Protein AF-D9N549-F1 (afdb_monomer_lite)

pLDDT: mean 92.92, std 6.32, range [63.66, 98.31]

Secondary structure (DSSP, 8-state):
-B-TTS-B----EEEE--TT-EEEEEEE---------GGGSHHHHTSTT-TTTT-HHHHHHHHHHHHHHHTTEEEEEE-TTGGGT--S-HHHHHHHHHHHHHHHHT-GGG---TTPEEEE-

Structure (mmCIF, N/CA/C/O backbone):
data_AF-D9N549-F1
#
_entry.id   AF-D9N549-F1
#
loop_
_atom_site.group_PDB
_atom_site.id
_atom_site.type_symbol
_atom_site.label_atom_id
_atom_site.label_alt_id
_atom_site.label_comp_id
_atom_site.label_asym_id
_atom_site.label_entity_id
_atom_site.label_seq_id
_atom_site.pdbx_PDB_ins_code
_atom_site.Cartn_x
_atom_site.Cartn_y
_atom_site.Cartn_z
_atom_site.occupancy
_atom_site.B_iso_or_equiv
_atom_site.auth_seq_id
_atom_site.auth_comp_id
_atom_site.auth_asym_id
_atom_site.auth_atom_id
_atom_site.pdbx_PDB_model_num
ATOM 1 N N . SER A 1 1 ? 5.317 -10.844 -4.235 1.00 92.31 1 SER A N 1
ATOM 2 C CA . SER A 1 1 ? 4.913 -10.429 -5.585 1.00 92.31 1 SER A CA 1
ATOM 3 C C . SER A 1 1 ? 5.766 -11.121 -6.617 1.00 92.31 1 SER A C 1
ATOM 5 O O . SER A 1 1 ? 6.677 -11.866 -6.255 1.00 92.31 1 SER A O 1
ATOM 7 N N . GLN A 1 2 ? 5.423 -10.953 -7.888 1.00 94.31 2 GLN A N 1
ATOM 8 C CA . GLN A 1 2 ? 6.105 -11.594 -9.004 1.00 94.31 2 GLN A CA 1
ATOM 9 C C . GLN A 1 2 ? 6.092 -10.689 -10.233 1.00 94.31 2 GLN A C 1
ATOM 11 O O . GLN A 1 2 ? 5.174 -9.886 -10.420 1.00 94.31 2 GLN A O 1
ATOM 16 N N . ASN A 1 3 ? 7.126 -10.820 -11.058 1.00 93.19 3 ASN A N 1
ATOM 17 C CA . ASN A 1 3 ? 7.240 -10.090 -12.315 1.00 93.19 3 ASN A CA 1
ATOM 18 C C . ASN A 1 3 ? 6.450 -10.784 -13.445 1.00 93.19 3 ASN A C 1
ATOM 20 O O . ASN A 1 3 ? 5.822 -11.826 -13.253 1.00 93.19 3 ASN A O 1
ATOM 24 N N . THR A 1 4 ? 6.485 -10.224 -14.659 1.00 93.06 4 THR A N 1
ATOM 25 C CA . THR A 1 4 ? 5.766 -10.787 -15.818 1.00 93.06 4 THR A CA 1
ATOM 26 C C . THR A 1 4 ? 6.215 -12.210 -16.181 1.00 93.06 4 THR A C 1
ATOM 28 O O . THR A 1 4 ? 5.409 -12.963 -16.726 1.00 93.06 4 THR A O 1
ATOM 31 N N . ALA A 1 5 ? 7.461 -12.578 -15.871 1.00 95.00 5 ALA A N 1
ATOM 32 C CA . ALA A 1 5 ? 8.051 -13.894 -16.120 1.00 95.00 5 ALA A CA 1
ATOM 33 C C . ALA A 1 5 ? 7.851 -14.889 -14.956 1.00 95.00 5 ALA A C 1
ATOM 35 O O . ALA A 1 5 ? 8.452 -15.958 -14.969 1.00 95.00 5 ALA A O 1
ATOM 36 N N . ASP A 1 6 ? 7.002 -14.559 -13.974 1.00 94.25 6 ASP A N 1
ATOM 37 C CA . ASP A 1 6 ? 6.714 -15.373 -12.782 1.00 94.25 6 ASP A CA 1
ATOM 38 C C . ASP A 1 6 ? 7.885 -15.546 -11.807 1.00 94.25 6 ASP A C 1
ATOM 40 O O . ASP A 1 6 ? 7.870 -16.426 -10.945 1.00 94.25 6 ASP A O 1
ATOM 44 N N . GLU A 1 7 ? 8.882 -14.670 -11.883 1.00 96.69 7 GLU A N 1
ATOM 45 C CA . GLU A 1 7 ? 9.989 -14.670 -10.934 1.00 96.69 7 GLU A CA 1
ATOM 46 C C . GLU A 1 7 ? 9.609 -13.866 -9.681 1.00 96.69 7 GLU A C 1
ATOM 48 O O . GLU A 1 7 ? 8.963 -12.814 -9.799 1.00 96.69 7 GLU A O 1
ATOM 53 N N . PRO A 1 8 ? 10.021 -14.308 -8.476 1.00 97.19 8 PRO A N 1
ATOM 54 C CA . PRO A 1 8 ? 9.776 -13.569 -7.244 1.00 97.19 8 PRO A CA 1
ATOM 55 C C . PRO A 1 8 ? 10.277 -12.122 -7.318 1.00 97.19 8 PRO A C 1
ATOM 57 O O . PRO A 1 8 ? 11.428 -11.858 -7.663 1.00 97.19 8 PRO A O 1
ATOM 60 N N . GLN A 1 9 ? 9.415 -11.180 -6.940 1.00 96.81 9 GLN A N 1
ATOM 61 C CA . GLN A 1 9 ? 9.731 -9.755 -6.872 1.00 96.81 9 GLN A CA 1
ATOM 62 C C . GLN A 1 9 ? 9.011 -9.092 -5.688 1.00 96.81 9 GLN A C 1
ATOM 64 O O . GLN A 1 9 ? 8.019 -9.602 -5.152 1.00 96.81 9 GLN A O 1
ATOM 69 N N . TYR A 1 10 ? 9.515 -7.940 -5.257 1.00 96.12 10 TYR A N 1
ATOM 70 C CA . TYR A 1 10 ? 8.897 -7.133 -4.210 1.00 96.12 10 TYR A CA 1
ATOM 71 C C . TYR A 1 10 ? 8.154 -5.932 -4.800 1.00 96.12 10 TYR A C 1
ATOM 73 O O . TYR A 1 10 ? 8.293 -5.620 -5.976 1.00 96.12 10 TYR A O 1
ATOM 81 N N . THR A 1 11 ? 7.348 -5.280 -3.975 1.00 96.31 11 THR A N 1
ATOM 82 C CA . THR A 1 11 ? 6.765 -3.960 -4.228 1.00 96.31 11 THR A CA 1
ATOM 83 C C . THR A 1 11 ? 6.589 -3.257 -2.877 1.00 96.31 11 THR A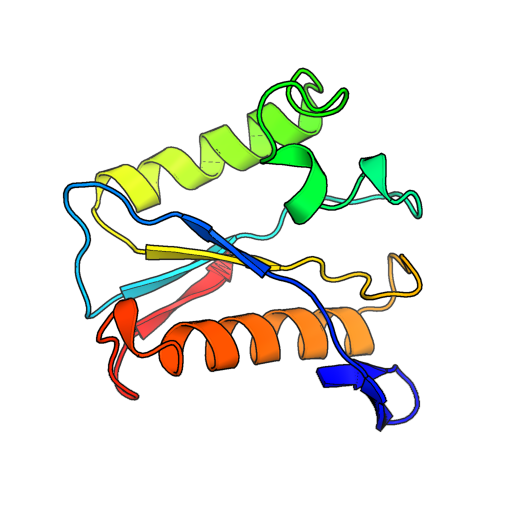 C 1
ATOM 85 O O . THR A 1 11 ? 6.819 -3.872 -1.830 1.00 96.31 11 THR A O 1
ATOM 88 N N . VAL A 1 12 ? 6.220 -1.982 -2.898 1.00 97.06 12 VAL A N 1
ATOM 89 C CA . VAL A 1 12 ? 5.892 -1.169 -1.725 1.00 97.06 12 VAL A CA 1
ATOM 90 C C . VAL A 1 12 ? 4.410 -0.801 -1.797 1.00 97.06 12 VAL A C 1
ATOM 92 O O . VAL A 1 12 ? 3.838 -0.682 -2.879 1.00 97.06 12 VAL A O 1
ATOM 95 N N . THR A 1 13 ? 3.766 -0.657 -0.643 1.00 97.94 13 THR A N 1
ATOM 96 C CA . THR A 1 13 ? 2.405 -0.123 -0.562 1.00 97.94 13 THR A CA 1
ATOM 97 C C . THR A 1 13 ? 2.303 0.868 0.582 1.00 97.94 13 THR A C 1
ATOM 99 O O . THR A 1 13 ? 2.860 0.632 1.658 1.00 97.94 13 THR A O 1
ATOM 102 N N . THR A 1 14 ? 1.583 1.960 0.354 1.00 97.06 14 THR A N 1
ATOM 103 C CA . THR A 1 14 ? 1.241 2.941 1.385 1.00 97.06 14 THR A CA 1
ATOM 104 C C . THR A 1 14 ? -0.128 2.604 1.950 1.00 97.06 14 THR A C 1
ATOM 106 O O . THR A 1 14 ? -1.076 2.377 1.203 1.00 97.06 14 THR A O 1
ATOM 109 N N . ILE A 1 15 ? -0.253 2.555 3.275 1.00 97.88 15 ILE A N 1
ATOM 110 C CA . ILE A 1 15 ? -1.520 2.235 3.939 1.00 97.88 15 ILE A CA 1
ATOM 111 C C . ILE A 1 15 ? -2.083 3.507 4.568 1.00 97.88 15 ILE A C 1
ATOM 113 O O . ILE A 1 15 ? -1.485 4.069 5.486 1.00 97.88 15 ILE A O 1
ATOM 117 N N . LEU A 1 16 ? -3.258 3.929 4.107 1.00 96.75 16 LEU A N 1
ATOM 118 C CA . LEU A 1 16 ? -4.000 5.055 4.663 1.00 96.75 16 LEU A CA 1
ATOM 119 C C . LEU A 1 16 ? -5.014 4.530 5.685 1.00 96.75 16 LEU A C 1
ATOM 121 O O . LEU A 1 16 ? -5.950 3.795 5.350 1.00 96.75 16 LEU A O 1
ATOM 125 N N . VAL A 1 17 ? -4.822 4.906 6.950 1.00 97.69 17 VAL A N 1
ATOM 126 C CA . VAL A 1 17 ? -5.682 4.496 8.069 1.00 97.69 17 VAL A CA 1
ATOM 127 C C . VAL A 1 17 ? -6.459 5.714 8.571 1.00 97.69 17 VAL A C 1
ATOM 129 O O . VAL A 1 17 ? -5.872 6.581 9.220 1.00 97.69 17 VAL A O 1
ATOM 132 N N . PRO A 1 18 ? -7.771 5.822 8.294 1.00 96.94 18 PRO A N 1
ATOM 133 C CA . PRO A 1 18 ? -8.556 6.947 8.785 1.00 96.94 18 PRO A CA 1
ATOM 134 C C . PRO A 1 18 ? -8.812 6.828 10.296 1.00 96.94 18 PRO A C 1
ATOM 136 O O . PRO A 1 18 ? -8.890 5.730 10.845 1.00 96.94 18 PRO A O 1
ATOM 139 N N . PHE A 1 19 ? -9.024 7.954 10.984 1.00 96.69 19 PHE A N 1
ATOM 140 C CA . PHE A 1 19 ? -9.274 7.962 12.437 1.00 96.69 19 PHE A CA 1
ATOM 141 C C . PHE A 1 19 ? -10.515 7.157 12.864 1.00 96.69 19 PHE A C 1
ATOM 143 O O . PHE A 1 19 ? -10.582 6.672 13.990 1.00 96.69 19 PHE A O 1
ATOM 150 N N . ASN A 1 20 ? -11.494 6.992 11.971 1.00 97.06 20 ASN A N 1
ATOM 151 C CA . ASN A 1 20 ? -12.702 6.188 12.170 1.00 97.06 20 ASN A CA 1
ATOM 152 C C . ASN A 1 20 ? -12.611 4.795 11.508 1.00 97.06 20 ASN A C 1
ATOM 154 O O . ASN A 1 20 ? -13.636 4.256 11.077 1.00 97.06 20 ASN A O 1
ATOM 158 N N . ALA A 1 21 ? -11.401 4.236 11.384 1.00 97.25 21 ALA A N 1
ATOM 159 C CA . ALA A 1 21 ? -11.143 2.979 10.688 1.00 97.25 21 ALA A CA 1
ATOM 160 C C . ALA A 1 21 ? -12.010 1.811 11.187 1.00 97.25 21 ALA A C 1
ATOM 162 O O . ALA A 1 21 ? -12.094 1.513 12.380 1.00 97.25 21 ALA A O 1
ATOM 163 N N . LYS A 1 22 ? -12.602 1.101 10.228 1.00 95.38 22 LYS A N 1
ATOM 164 C CA . LYS A 1 22 ? -13.326 -0.156 10.407 1.00 95.38 22 LYS A CA 1
ATOM 165 C C . LYS A 1 22 ? -12.454 -1.303 9.913 1.00 95.38 22 LYS A C 1
ATOM 167 O O . LYS A 1 22 ? -11.841 -1.212 8.854 1.00 95.38 22 LYS A O 1
ATOM 172 N N . LYS A 1 23 ? -12.414 -2.396 10.675 1.00 94.31 23 LYS A N 1
ATOM 173 C CA . LYS A 1 23 ? -11.506 -3.534 10.434 1.00 94.31 23 LYS A CA 1
ATOM 174 C C . LYS A 1 23 ? -12.111 -4.658 9.583 1.00 94.31 23 LYS A C 1
ATOM 176 O O . LYS A 1 23 ? -11.581 -5.762 9.547 1.00 94.31 23 LYS A O 1
ATOM 181 N N . ASP A 1 24 ? -13.237 -4.397 8.924 1.00 94.94 24 ASP A N 1
ATOM 182 C CA . ASP A 1 24 ? -13.968 -5.357 8.090 1.00 94.94 24 ASP A CA 1
ATOM 183 C C . ASP A 1 24 ? -13.930 -5.011 6.591 1.00 94.94 24 ASP A C 1
ATOM 185 O O . ASP A 1 24 ? -14.412 -5.799 5.767 1.00 94.94 24 ASP A O 1
ATOM 189 N N . LYS A 1 25 ? -13.356 -3.853 6.227 1.00 95.75 25 LYS A N 1
ATOM 190 C CA . LYS A 1 25 ? -13.246 -3.346 4.853 1.00 95.75 25 LYS A CA 1
ATOM 191 C C . LYS A 1 25 ? -11.823 -2.888 4.541 1.00 95.75 25 LYS A C 1
ATOM 193 O O . LYS A 1 25 ? -11.238 -2.126 5.307 1.00 95.75 25 LYS A O 1
ATOM 198 N N . LEU A 1 26 ? -11.325 -3.296 3.380 1.00 98.06 26 LEU A N 1
ATOM 199 C CA . LEU A 1 26 ? -10.091 -2.801 2.778 1.00 98.06 26 LEU A CA 1
ATOM 200 C C . LEU A 1 26 ? -10.401 -2.288 1.369 1.00 98.06 26 LEU A C 1
ATOM 202 O O . LEU A 1 26 ? -11.045 -2.985 0.587 1.00 98.06 26 LEU A O 1
ATOM 206 N N . MET A 1 27 ? -9.936 -1.090 1.042 1.00 97.94 27 MET A N 1
ATOM 207 C CA . MET A 1 27 ? -9.916 -0.574 -0.323 1.00 97.94 27 MET A CA 1
ATOM 208 C C . MET A 1 27 ? -8.506 -0.670 -0.888 1.00 97.94 27 MET A C 1
ATOM 210 O O . MET A 1 27 ? -7.540 -0.348 -0.203 1.00 97.94 27 MET A O 1
ATOM 214 N N . VAL A 1 28 ? -8.387 -1.088 -2.139 1.00 97.88 28 VAL A N 1
ATOM 215 C CA . VAL A 1 28 ? -7.157 -0.933 -2.912 1.00 97.88 28 VAL A CA 1
ATOM 216 C C . VAL A 1 28 ? -7.338 0.296 -3.787 1.00 97.88 28 VAL A C 1
ATOM 218 O O . VAL A 1 28 ? -8.221 0.279 -4.639 1.00 97.88 28 VAL A O 1
ATOM 221 N N . GLY A 1 29 ? -6.573 1.353 -3.528 1.00 95.38 29 GLY A N 1
ATOM 222 C CA . GLY A 1 29 ? -6.573 2.556 -4.359 1.00 95.38 29 GLY A CA 1
ATOM 223 C C . GLY A 1 29 ? -5.567 2.407 -5.492 1.00 95.38 29 GLY A C 1
ATOM 224 O O . GLY A 1 29 ? -4.429 2.003 -5.247 1.00 95.38 29 GLY A O 1
ATOM 225 N N . SER A 1 30 ? -5.974 2.687 -6.725 1.00 90.19 30 SER A N 1
ATOM 226 C CA . SER A 1 30 ? -5.101 2.687 -7.893 1.00 90.19 30 SER A CA 1
ATOM 227 C C . SER A 1 30 ? -4.908 4.106 -8.398 1.00 90.19 30 SER A C 1
ATOM 229 O O . SER A 1 30 ? -5.777 4.661 -9.056 1.00 90.19 30 SER A O 1
ATOM 231 N N . GLU A 1 31 ? -3.737 4.672 -8.133 1.00 88.81 31 GLU A N 1
ATOM 232 C CA . GLU A 1 31 ? -3.357 5.932 -8.767 1.00 88.81 31 GLU A CA 1
ATOM 233 C C . GLU A 1 31 ? -2.999 5.714 -10.242 1.00 88.81 31 GLU A C 1
ATOM 235 O O . GLU A 1 31 ? -2.430 4.676 -10.634 1.00 88.81 31 GLU A O 1
ATOM 240 N N . ALA A 1 32 ? -3.334 6.696 -11.071 1.00 87.19 32 ALA A N 1
ATOM 241 C CA . ALA A 1 32 ? -3.045 6.731 -12.494 1.00 87.19 32 ALA A CA 1
ATOM 242 C C . ALA A 1 32 ? -1.575 7.120 -12.731 1.00 87.19 32 ALA A C 1
ATOM 244 O O . ALA A 1 32 ? -1.226 8.270 -12.998 1.00 87.19 32 ALA A O 1
ATOM 245 N N . VAL A 1 33 ? -0.687 6.129 -12.620 1.00 85.38 33 VAL A N 1
ATOM 246 C CA . VAL A 1 33 ? 0.758 6.305 -12.817 1.00 85.38 33 VAL A CA 1
ATOM 247 C C . VAL A 1 33 ? 1.172 5.929 -14.2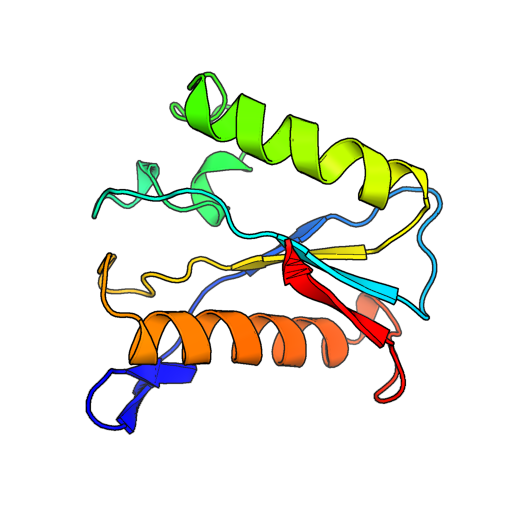44 1.00 85.38 33 VAL A C 1
ATOM 249 O O . VAL A 1 33 ? 1.506 4.778 -14.542 1.00 85.38 33 VAL A O 1
ATOM 252 N N . ASP A 1 34 ? 1.241 6.941 -15.106 1.00 85.69 34 ASP A N 1
ATOM 253 C CA . ASP A 1 34 ? 1.660 6.827 -16.513 1.00 85.69 34 ASP A CA 1
ATOM 254 C C . ASP A 1 34 ? 3.140 7.219 -16.703 1.00 85.69 34 ASP A C 1
ATOM 256 O O . ASP A 1 34 ? 3.527 7.918 -17.642 1.00 85.69 34 ASP A O 1
ATOM 260 N N . ALA A 1 35 ? 3.995 6.806 -15.764 1.00 86.25 35 ALA A N 1
ATOM 261 C CA . ALA A 1 35 ? 5.411 7.163 -15.744 1.00 86.25 35 ALA A CA 1
ATOM 262 C C . ALA A 1 35 ? 6.286 6.064 -15.121 1.00 86.25 35 ALA A C 1
ATOM 264 O O . ALA A 1 35 ? 5.807 5.207 -14.384 1.00 86.25 35 ALA A O 1
ATOM 265 N N . CYS A 1 36 ? 7.595 6.131 -15.393 1.00 88.69 36 CYS A N 1
ATOM 266 C CA . CYS A 1 36 ? 8.597 5.165 -14.915 1.00 88.69 36 CYS A CA 1
ATOM 267 C C . CYS A 1 36 ? 9.646 5.790 -13.970 1.00 88.69 36 CYS A C 1
ATOM 269 O O . CYS A 1 36 ? 10.784 5.325 -13.901 1.00 88.69 36 CYS A O 1
ATOM 271 N N . GLY A 1 37 ? 9.306 6.891 -13.292 1.00 88.44 37 GLY A N 1
ATOM 272 C CA . GLY A 1 37 ? 10.192 7.596 -12.358 1.00 88.44 37 GLY A CA 1
ATOM 273 C C . GLY A 1 37 ? 9.886 7.266 -10.897 1.00 88.44 37 GLY A C 1
ATOM 274 O O . GLY A 1 37 ? 8.728 7.065 -10.545 1.00 88.44 37 GLY A O 1
ATOM 275 N N . VAL A 1 38 ? 10.908 7.257 -10.031 1.00 87.12 38 VAL A N 1
ATOM 276 C CA . VAL A 1 38 ? 10.731 7.026 -8.579 1.00 87.12 38 VAL A CA 1
ATOM 277 C C . VAL A 1 38 ? 9.818 8.088 -7.971 1.00 87.12 38 VAL A C 1
ATOM 279 O O . VAL A 1 38 ? 8.963 7.779 -7.157 1.00 87.12 38 VAL A O 1
ATOM 282 N N . GLN A 1 39 ? 9.952 9.339 -8.410 1.00 87.81 39 GLN A N 1
ATOM 283 C CA . GLN A 1 39 ? 9.120 10.445 -7.945 1.00 87.81 39 GLN A CA 1
ATOM 284 C C . GLN A 1 39 ? 7.633 10.284 -8.299 1.00 87.81 39 GLN A C 1
ATOM 286 O O . GLN A 1 39 ? 6.792 10.979 -7.738 1.00 87.81 39 GLN A O 1
ATOM 291 N N . CYS A 1 40 ? 7.318 9.397 -9.245 1.00 88.00 40 CYS A N 1
ATOM 292 C CA . CYS A 1 40 ? 5.963 9.127 -9.711 1.00 88.00 40 CYS A CA 1
ATOM 293 C C . CYS A 1 40 ? 5.303 7.965 -8.960 1.00 88.00 40 CYS A C 1
ATOM 295 O O . CYS A 1 40 ? 4.154 7.652 -9.257 1.00 88.00 40 CYS A O 1
ATOM 297 N N . THR A 1 41 ? 6.008 7.285 -8.046 1.00 91.56 41 THR A N 1
ATOM 298 C CA . THR A 1 41 ? 5.394 6.199 -7.280 1.00 91.56 41 THR A CA 1
ATOM 299 C C . THR A 1 41 ? 4.468 6.767 -6.205 1.00 91.56 41 THR A C 1
ATOM 301 O O . THR A 1 41 ? 4.828 7.763 -5.564 1.00 91.56 41 THR A O 1
ATOM 304 N N . PRO A 1 42 ? 3.313 6.128 -5.945 1.00 92.44 42 PRO A N 1
ATOM 305 C CA . PRO A 1 42 ? 2.424 6.545 -4.868 1.00 92.44 42 PRO A CA 1
ATOM 306 C C . PRO A 1 42 ? 3.154 6.629 -3.526 1.00 92.44 42 PRO A C 1
ATOM 308 O O . PRO A 1 42 ? 3.032 7.619 -2.807 1.00 92.44 42 PRO A O 1
ATOM 311 N N . SER A 1 43 ? 4.003 5.645 -3.205 1.00 93.75 43 SER A N 1
ATOM 312 C CA . SER A 1 43 ? 4.796 5.653 -1.969 1.00 93.75 43 SER A CA 1
ATOM 313 C C . SER A 1 43 ? 5.645 6.907 -1.772 1.00 93.75 43 SER A C 1
ATOM 315 O O . SER A 1 43 ? 5.785 7.364 -0.637 1.00 93.75 43 SER A O 1
ATOM 317 N N . TYR A 1 44 ? 6.179 7.481 -2.853 1.00 92.62 44 TYR A N 1
ATOM 318 C CA . TYR A 1 44 ? 6.911 8.739 -2.804 1.00 92.62 44 TYR A CA 1
ATOM 319 C C . TYR A 1 44 ? 5.960 9.935 -2.684 1.00 92.62 44 TYR A C 1
ATOM 321 O O . TYR A 1 44 ? 6.228 10.829 -1.886 1.00 92.62 44 TYR A O 1
ATOM 329 N N . GLY A 1 45 ? 4.847 9.936 -3.426 1.00 90.69 45 GLY A N 1
ATOM 330 C CA . GLY A 1 45 ? 3.853 11.017 -3.425 1.00 90.69 45 GLY A CA 1
ATOM 331 C C . GLY A 1 45 ? 3.229 11.296 -2.052 1.00 90.69 45 GLY A C 1
ATOM 332 O O . GLY A 1 45 ? 3.017 12.455 -1.705 1.00 90.69 45 GLY A O 1
ATOM 333 N N . TYR A 1 46 ? 3.030 10.261 -1.228 1.00 91.19 46 TYR A N 1
ATOM 334 C CA . TYR A 1 46 ? 2.505 10.406 0.141 1.00 91.19 46 TYR A CA 1
ATOM 335 C C . TYR A 1 46 ? 3.534 10.896 1.179 1.00 91.19 46 TYR A C 1
ATOM 337 O O . TYR A 1 46 ? 3.181 11.096 2.346 1.00 91.19 46 TYR A O 1
ATOM 345 N N . LEU A 1 47 ? 4.808 11.085 0.814 1.00 91.06 47 LEU A N 1
ATOM 346 C CA . LEU A 1 47 ? 5.787 11.683 1.724 1.00 91.06 47 LEU A CA 1
ATOM 347 C C . LEU A 1 47 ? 5.531 13.189 1.856 1.00 91.06 47 LEU A C 1
ATOM 349 O O . LEU A 1 47 ? 5.342 13.892 0.868 1.00 91.06 47 LEU A O 1
ATOM 353 N N . GLY A 1 48 ? 5.594 13.713 3.083 1.00 85.69 48 GLY A N 1
ATOM 354 C CA . GLY A 1 48 ? 5.443 15.150 3.316 1.00 85.69 48 GLY A CA 1
ATOM 355 C C . GLY A 1 48 ? 6.507 15.962 2.570 1.00 85.69 48 GLY A C 1
ATOM 356 O O . GLY A 1 48 ? 7.701 15.793 2.825 1.00 85.69 48 GLY A O 1
ATOM 357 N N . GLY A 1 49 ? 6.072 16.854 1.674 1.00 81.00 49 GLY A N 1
ATOM 358 C CA . GLY A 1 49 ? 6.961 17.690 0.860 1.00 81.00 49 GLY A CA 1
ATOM 359 C C . GLY A 1 49 ? 7.461 17.021 -0.424 1.00 81.00 49 GLY A C 1
ATOM 360 O O . GLY A 1 49 ? 8.415 17.514 -1.030 1.00 81.00 49 GLY A O 1
ATOM 361 N N . ALA A 1 50 ? 6.856 15.905 -0.842 1.00 84.88 50 ALA A N 1
ATOM 362 C CA . ALA A 1 50 ? 7.136 15.305 -2.139 1.00 84.88 50 ALA A CA 1
ATOM 363 C C . ALA A 1 50 ? 6.772 16.268 -3.279 1.00 84.88 50 ALA A C 1
ATOM 365 O O . ALA A 1 50 ? 5.712 16.887 -3.283 1.00 84.88 50 ALA A O 1
ATOM 366 N N . ILE A 1 51 ? 7.636 16.353 -4.294 1.00 76.31 51 ILE A N 1
ATOM 367 C CA . ILE A 1 51 ? 7.452 17.258 -5.446 1.00 76.31 51 ILE A CA 1
ATOM 368 C C . ILE A 1 51 ? 6.141 16.961 -6.196 1.00 76.31 51 ILE A C 1
ATOM 370 O O . ILE A 1 51 ? 5.540 17.851 -6.790 1.00 76.31 51 ILE A O 1
ATOM 374 N N . THR A 1 52 ? 5.700 15.702 -6.178 1.00 72.94 52 THR A N 1
ATOM 375 C CA . THR A 1 52 ? 4.491 15.231 -6.860 1.00 72.94 52 THR A CA 1
ATOM 376 C C . THR A 1 52 ? 3.215 15.367 -6.035 1.00 72.94 52 THR A C 1
ATOM 378 O O . THR A 1 52 ? 2.137 15.250 -6.617 1.00 72.94 52 THR A O 1
ATOM 381 N N . GLN A 1 53 ? 3.311 15.703 -4.743 1.00 67.50 53 GLN A N 1
ATOM 382 C CA . GLN A 1 53 ? 2.154 15.932 -3.868 1.00 67.50 53 GLN A CA 1
ATOM 383 C C . GLN A 1 53 ? 1.261 17.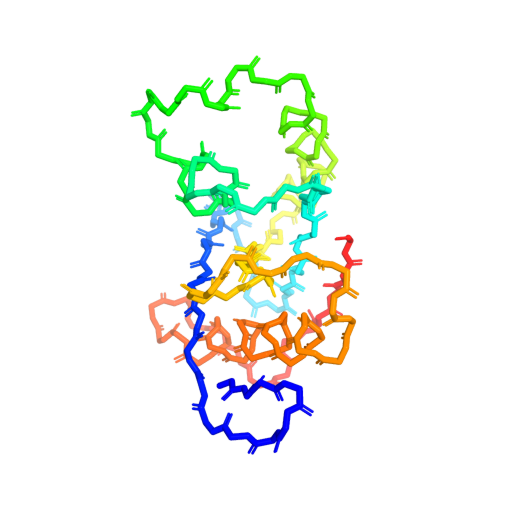074 -4.393 1.00 67.50 53 GLN A C 1
ATOM 385 O O . GLN A 1 53 ? 0.037 17.029 -4.289 1.00 67.50 53 GLN A O 1
ATOM 390 N N . ASP A 1 54 ? 1.873 18.073 -5.036 1.00 63.66 54 ASP A N 1
ATOM 391 C CA . ASP A 1 54 ? 1.168 19.206 -5.642 1.00 63.66 54 ASP A CA 1
ATOM 392 C C . ASP A 1 54 ? 0.781 18.979 -7.115 1.00 63.66 54 ASP A C 1
ATOM 394 O O . ASP A 1 54 ? 0.272 19.882 -7.786 1.00 63.66 54 ASP A O 1
ATOM 398 N N . SER A 1 55 ? 1.027 17.780 -7.656 1.00 77.69 55 SER A N 1
ATOM 399 C CA . SER A 1 55 ? 0.627 17.465 -9.026 1.00 77.69 55 SER A CA 1
ATOM 400 C C . SER A 1 55 ? -0.886 17.253 -9.108 1.00 77.69 55 SER A C 1
ATOM 402 O O . SER A 1 55 ? -1.482 16.556 -8.289 1.00 77.69 55 SER A O 1
ATOM 404 N N . GLY A 1 56 ? -1.518 17.836 -10.131 1.00 77.75 56 GLY A N 1
ATOM 405 C CA . GLY A 1 56 ? -2.972 17.750 -10.291 1.00 77.75 56 GLY A CA 1
ATOM 406 C C . GLY A 1 56 ? -3.492 16.315 -10.427 1.00 77.75 56 GLY A C 1
ATOM 407 O O . GLY A 1 56 ? -4.577 16.031 -9.945 1.00 77.75 56 GLY A O 1
ATOM 408 N N . GLY A 1 57 ? -2.718 15.407 -11.036 1.00 80.50 57 GLY A N 1
ATOM 409 C CA . GLY A 1 57 ? -3.094 13.993 -11.161 1.00 80.50 57 GLY A CA 1
ATOM 410 C C . GLY A 1 57 ? -3.170 13.287 -9.807 1.00 80.50 57 GLY A C 1
ATOM 411 O O . GLY A 1 57 ? -4.206 12.730 -9.470 1.00 80.50 57 GLY A O 1
ATOM 412 N N . PHE A 1 58 ? -2.117 13.410 -8.993 1.00 83.12 58 PHE A N 1
ATOM 413 C CA . PHE A 1 58 ? -2.071 12.814 -7.655 1.00 83.12 58 PHE A CA 1
ATOM 414 C C . PHE A 1 58 ? -3.203 13.338 -6.754 1.00 83.12 58 PHE A C 1
ATOM 416 O O . PHE A 1 58 ? -3.890 12.565 -6.095 1.00 83.12 58 PHE A O 1
ATOM 423 N N . GLN A 1 59 ? -3.471 14.650 -6.789 1.00 84.81 59 GLN A N 1
ATOM 424 C CA . GLN A 1 59 ? -4.560 15.253 -6.009 1.00 84.81 59 GLN A CA 1
ATOM 425 C C . GLN A 1 59 ? -5.955 14.793 -6.445 1.00 84.81 59 GLN A C 1
ATOM 427 O O . GLN A 1 59 ? -6.859 14.708 -5.611 1.00 84.81 59 GLN A O 1
ATOM 432 N N . LEU A 1 60 ? -6.158 14.538 -7.742 1.00 88.19 60 LEU A N 1
ATOM 433 C CA . LEU A 1 60 ? -7.427 14.018 -8.249 1.00 88.19 60 LEU A CA 1
ATOM 434 C C . LEU A 1 60 ? -7.662 12.593 -7.744 1.00 88.19 60 LEU A C 1
ATOM 436 O O . LEU A 1 60 ? -8.727 12.335 -7.186 1.00 88.19 60 LEU A O 1
ATOM 440 N N . ASP A 1 61 ? -6.660 11.721 -7.847 1.00 86.56 61 ASP A N 1
ATOM 441 C CA . ASP A 1 61 ? -6.756 10.346 -7.349 1.00 86.56 61 ASP A CA 1
ATOM 442 C C . ASP A 1 61 ? -6.997 10.325 -5.824 1.00 86.56 61 ASP A C 1
ATOM 444 O O . ASP A 1 61 ? -7.917 9.661 -5.336 1.00 86.56 61 ASP A O 1
ATOM 448 N N . GLU A 1 62 ? -6.266 11.143 -5.053 1.00 87.06 62 GLU A N 1
ATOM 449 C CA . GLU A 1 62 ? -6.501 11.295 -3.610 1.00 87.06 62 GLU A CA 1
ATOM 450 C C . GLU A 1 62 ? -7.928 11.773 -3.295 1.00 87.06 62 GLU A C 1
ATOM 452 O O . GLU A 1 62 ? -8.570 11.277 -2.359 1.00 87.06 62 GLU A O 1
ATOM 457 N N . ALA A 1 63 ? -8.455 12.733 -4.062 1.00 92.06 63 ALA A N 1
ATOM 458 C CA . ALA A 1 63 ? -9.809 13.244 -3.866 1.00 92.06 63 ALA A CA 1
ATOM 459 C C . ALA A 1 63 ? -10.868 12.146 -4.054 1.00 92.06 63 ALA A C 1
ATOM 461 O O . ALA A 1 63 ? -11.880 12.134 -3.340 1.00 92.06 63 ALA A O 1
ATOM 462 N N . GLU A 1 64 ? -10.622 11.199 -4.956 1.00 93.50 64 GLU A N 1
ATOM 463 C CA . GLU A 1 64 ? -11.482 10.043 -5.202 1.00 93.50 64 GLU A CA 1
ATOM 464 C C . GLU A 1 64 ? -11.386 8.984 -4.090 1.00 93.50 64 GLU A C 1
ATOM 466 O O . GLU A 1 64 ? -12.352 8.257 -3.830 1.00 93.50 64 GLU A O 1
ATOM 471 N N . PHE A 1 65 ? -10.285 8.956 -3.335 1.00 95.38 65 PHE A N 1
ATOM 472 C CA . PHE A 1 65 ? -10.133 8.102 -2.153 1.00 95.38 65 PHE A CA 1
ATOM 473 C C . PHE A 1 65 ? -10.901 8.627 -0.927 1.00 95.38 65 PHE A C 1
ATOM 475 O O . PHE A 1 65 ? -11.382 7.842 -0.093 1.00 95.38 65 PHE A O 1
ATOM 482 N N . LEU A 1 66 ? -11.084 9.950 -0.815 1.00 95.06 66 LEU A N 1
ATOM 483 C CA . LEU A 1 66 ? -11.703 10.602 0.349 1.00 95.06 66 LEU A CA 1
ATOM 484 C C . LEU A 1 66 ? -13.084 10.045 0.751 1.00 95.06 66 LEU A C 1
ATOM 486 O O . LEU A 1 66 ? -13.312 9.870 1.954 1.00 95.06 66 LEU A O 1
ATOM 490 N N . PRO A 1 67 ? -14.035 9.749 -0.160 1.00 96.25 67 PRO A N 1
ATOM 491 C CA . PRO A 1 67 ? -15.330 9.183 0.216 1.00 96.25 67 PRO A CA 1
ATOM 492 C C . PRO A 1 67 ? -15.223 7.834 0.940 1.00 96.25 67 PRO A C 1
ATOM 494 O O . PRO A 1 67 ? -16.028 7.559 1.836 1.00 96.25 67 PRO A O 1
ATOM 497 N N . PHE A 1 68 ? -14.241 6.998 0.590 1.00 96.62 68 PHE A N 1
ATOM 498 C CA . PHE A 1 68 ? -14.009 5.705 1.240 1.00 96.62 68 PHE A CA 1
ATOM 499 C C . PHE A 1 68 ? -13.365 5.881 2.615 1.00 96.62 68 PHE A C 1
ATOM 501 O O . PHE A 1 68 ? -13.852 5.320 3.602 1.00 96.62 68 PHE A O 1
ATOM 508 N N . LEU A 1 69 ? -12.343 6.736 2.699 1.00 96.81 69 LEU A N 1
ATOM 509 C CA . LEU A 1 69 ? -11.678 7.075 3.959 1.00 96.81 69 LEU A CA 1
ATOM 510 C C . LEU A 1 69 ? -12.673 7.683 4.961 1.00 96.81 69 LEU A C 1
ATOM 512 O O . LEU A 1 69 ? -12.732 7.256 6.111 1.00 96.81 69 LEU A O 1
ATOM 516 N N . ARG A 1 70 ? -13.558 8.588 4.516 1.00 96.94 70 ARG A N 1
ATOM 517 C CA . ARG A 1 70 ? -14.635 9.165 5.349 1.00 96.94 70 ARG A CA 1
ATOM 518 C C . ARG A 1 70 ? -15.621 8.115 5.868 1.00 96.94 70 ARG A C 1
ATOM 520 O O . ARG A 1 70 ? -16.123 8.252 6.984 1.00 96.94 70 ARG A O 1
ATOM 527 N N . LYS A 1 71 ? -15.887 7.048 5.106 1.00 96.88 71 LYS A N 1
ATOM 528 C CA . LYS A 1 71 ? -16.719 5.906 5.545 1.00 96.88 71 LYS A CA 1
ATOM 529 C C . LYS A 1 71 ? -16.002 4.974 6.534 1.00 96.88 71 LYS A C 1
ATOM 531 O O . LYS A 1 71 ? -16.649 4.054 7.058 1.00 96.88 71 LYS A O 1
ATOM 536 N N . GLY A 1 72 ? -14.722 5.229 6.810 1.00 97.69 72 GLY A N 1
ATOM 537 C CA . GLY A 1 72 ? -13.873 4.468 7.720 1.00 97.69 72 GLY A CA 1
ATOM 538 C C . GLY A 1 72 ? -13.181 3.282 7.056 1.00 97.69 72 GLY A C 1
ATOM 539 O O . GLY A 1 72 ? -12.818 2.342 7.753 1.00 97.69 72 GLY A O 1
ATOM 540 N N . TYR A 1 73 ? -13.055 3.254 5.729 1.00 97.81 73 TYR A N 1
ATOM 541 C CA . TYR A 1 73 ? -12.395 2.135 5.055 1.00 97.81 73 TYR A CA 1
ATOM 542 C C . TYR A 1 73 ? -10.883 2.339 5.121 1.00 97.81 73 TYR A C 1
ATOM 544 O O . TYR A 1 73 ? -10.399 3.416 4.781 1.00 97.81 73 TYR A O 1
ATOM 552 N N . ILE A 1 74 ? -10.149 1.316 5.559 1.00 98.31 74 ILE A N 1
ATOM 553 C CA . ILE A 1 74 ? -8.687 1.304 5.433 1.00 98.31 74 ILE A CA 1
ATOM 554 C C . ILE A 1 74 ? -8.358 1.180 3.948 1.00 98.31 74 ILE A C 1
ATOM 556 O O . ILE A 1 74 ? -9.040 0.445 3.230 1.00 98.31 74 ILE A O 1
ATOM 560 N N . MET A 1 75 ? -7.331 1.888 3.489 1.00 97.94 75 MET A N 1
ATOM 561 C CA . MET A 1 75 ? -6.909 1.858 2.095 1.00 97.94 75 MET A CA 1
ATOM 562 C C . MET A 1 75 ? -5.443 1.455 1.965 1.00 97.94 75 MET A C 1
ATOM 564 O O . MET A 1 75 ? -4.613 1.859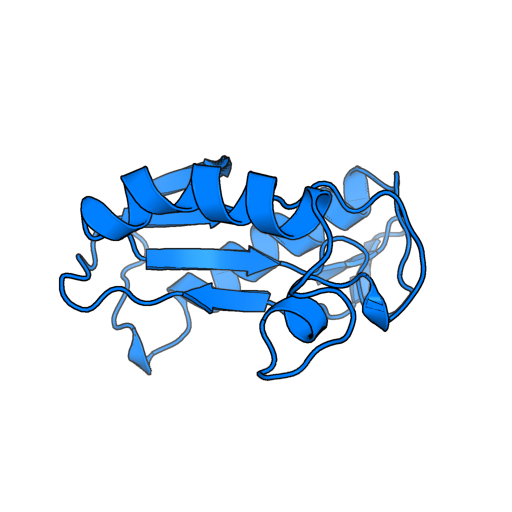 2.770 1.00 97.94 75 MET A O 1
ATOM 568 N N . THR A 1 76 ? -5.136 0.654 0.950 1.00 98.31 76 THR A N 1
ATOM 569 C CA . THR A 1 76 ? -3.774 0.314 0.531 1.00 98.31 76 THR A CA 1
ATOM 570 C C . THR A 1 76 ? -3.552 0.845 -0.879 1.00 98.31 76 THR A C 1
ATOM 572 O O . THR A 1 76 ? -4.390 0.623 -1.753 1.00 98.31 76 THR A O 1
ATOM 575 N N . VAL A 1 77 ? -2.462 1.576 -1.087 1.00 97.38 77 VAL A N 1
ATOM 576 C CA . VAL A 1 77 ? -2.116 2.223 -2.355 1.00 97.38 77 VAL A CA 1
ATOM 577 C C . VAL A 1 77 ? -0.765 1.663 -2.817 1.00 97.38 77 VAL A C 1
ATOM 579 O O . VAL A 1 77 ? 0.273 2.025 -2.256 1.00 97.38 77 VAL A O 1
ATOM 582 N N . PRO A 1 78 ? -0.761 0.715 -3.771 1.00 97.06 78 PRO A N 1
ATOM 583 C CA . PRO A 1 78 ? 0.435 -0.012 -4.165 1.00 97.06 78 PRO A CA 1
ATOM 584 C C . PRO A 1 78 ? 1.263 0.734 -5.211 1.00 97.06 78 PRO A C 1
ATOM 586 O O . PRO A 1 78 ? 0.729 1.270 -6.182 1.00 97.06 78 PRO A O 1
ATOM 589 N N . ASP A 1 79 ? 2.583 0.595 -5.119 1.00 96.12 79 ASP A N 1
ATOM 590 C CA . ASP A 1 79 ? 3.508 0.911 -6.206 1.00 96.12 79 ASP A CA 1
ATOM 591 C C . ASP A 1 79 ? 3.428 -0.188 -7.276 1.00 96.12 79 ASP A C 1
ATOM 593 O O . ASP A 1 79 ? 4.278 -1.081 -7.373 1.00 96.12 79 ASP A O 1
ATOM 597 N N . LYS A 1 80 ? 2.362 -0.164 -8.080 1.00 94.62 80 LYS A N 1
ATOM 598 C CA . LYS A 1 80 ? 2.036 -1.245 -9.027 1.00 94.62 80 LYS A CA 1
ATOM 599 C C . LYS A 1 80 ? 3.108 -1.494 -10.096 1.00 94.62 80 LYS A C 1
ATOM 601 O O . LYS A 1 80 ? 3.170 -2.598 -10.617 1.00 94.62 80 LYS A O 1
ATOM 606 N N . GLY A 1 81 ? 3.988 -0.527 -10.368 1.00 93.69 81 GLY A N 1
ATOM 607 C CA . GLY A 1 81 ? 5.119 -0.707 -11.288 1.00 93.69 81 GLY A CA 1
ATOM 608 C C . GLY A 1 81 ? 6.350 -1.403 -10.690 1.00 93.69 81 GLY A C 1
ATOM 609 O O . GLY A 1 81 ? 7.303 -1.722 -11.414 1.00 93.69 81 GLY A O 1
ATOM 610 N N . GLY A 1 82 ? 6.346 -1.638 -9.375 1.00 93.94 82 GLY A N 1
ATOM 611 C CA . GLY A 1 82 ? 7.386 -2.377 -8.668 1.00 93.94 82 GLY A CA 1
ATOM 612 C C . GLY A 1 82 ? 8.755 -1.703 -8.666 1.00 93.94 82 GLY A C 1
ATOM 613 O O . GLY A 1 82 ? 8.895 -0.537 -9.031 1.00 93.94 82 GLY A O 1
ATOM 614 N N . PRO A 1 83 ? 9.819 -2.441 -8.302 1.00 94.31 83 PRO A N 1
ATOM 615 C CA . PRO A 1 83 ? 11.150 -1.869 -8.112 1.00 94.31 83 PRO A CA 1
ATOM 616 C C . PRO A 1 83 ? 11.827 -1.455 -9.416 1.00 94.31 83 PRO A C 1
ATOM 618 O O . PRO A 1 83 ? 12.841 -0.767 -9.389 1.00 94.31 83 PRO A O 1
ATOM 621 N N . LEU A 1 84 ? 11.287 -1.891 -10.556 1.00 94.19 84 LEU A N 1
ATOM 622 C CA . LEU A 1 84 ? 11.762 -1.500 -11.880 1.00 94.19 84 LEU A CA 1
ATOM 623 C C . LEU A 1 84 ? 10.919 -0.378 -12.498 1.00 94.19 84 LEU A C 1
ATOM 625 O O . LEU A 1 84 ? 11.168 -0.036 -13.652 1.00 94.19 84 LEU A O 1
ATOM 629 N N . LEU A 1 85 ? 9.942 0.164 -11.756 1.00 92.44 85 LEU A N 1
ATOM 630 C CA . LEU A 1 85 ? 9.126 1.319 -12.142 1.00 92.44 85 LEU A CA 1
ATOM 631 C C . LEU A 1 85 ? 8.460 1.136 -13.509 1.00 92.44 85 LEU A C 1
ATOM 633 O O . LEU A 1 85 ? 8.449 2.043 -14.334 1.00 92.44 85 LEU A O 1
ATOM 637 N N . ARG A 1 86 ? 7.974 -0.069 -13.804 1.00 90.94 86 ARG A N 1
ATOM 638 C CA . ARG A 1 86 ? 7.428 -0.373 -15.128 1.00 90.94 86 ARG A CA 1
ATOM 639 C C . ARG A 1 86 ? 5.929 -0.112 -15.139 1.00 90.94 86 ARG A C 1
ATOM 641 O O . ARG A 1 86 ? 5.216 -0.714 -14.350 1.00 90.94 86 ARG A O 1
ATOM 648 N N . SER A 1 87 ? 5.473 0.721 -16.064 1.00 88.06 87 SER A N 1
ATOM 649 C CA . SER A 1 87 ? 4.050 0.959 -16.315 1.00 88.06 87 SER A CA 1
ATOM 650 C C . SER A 1 87 ? 3.561 0.152 -17.526 1.00 88.06 87 SER A C 1
ATOM 652 O O . SER A 1 87 ? 4.362 -0.279 -18.367 1.00 88.06 87 SER A O 1
ATOM 654 N N . LEU A 1 88 ? 2.248 -0.062 -17.607 1.00 89.75 88 LEU A N 1
ATOM 655 C CA . LEU A 1 88 ? 1.530 -0.784 -18.661 1.00 89.75 88 LEU A CA 1
ATOM 656 C C . LEU A 1 88 ? 1.855 -2.285 -18.731 1.00 89.75 88 LEU A C 1
ATOM 658 O O . LEU A 1 88 ? 1.636 -2.938 -19.755 1.00 89.75 88 LEU A O 1
ATOM 662 N N . LEU A 1 89 ? 2.341 -2.868 -17.631 1.00 92.88 89 LEU A N 1
ATOM 663 C CA . LEU A 1 89 ? 2.603 -4.306 -17.519 1.00 92.88 89 LEU A CA 1
ATOM 664 C C . LEU A 1 89 ? 1.532 -4.986 -16.668 1.00 92.88 89 LEU A C 1
ATOM 666 O O . LEU A 1 89 ? 1.807 -5.478 -15.576 1.00 92.88 89 LEU A O 1
ATOM 670 N N . GLY A 1 90 ? 0.315 -5.071 -17.210 1.00 92.69 90 GLY A N 1
ATOM 671 C CA . GLY A 1 90 ? -0.889 -5.455 -16.463 1.00 92.69 90 GLY A CA 1
ATOM 672 C C . GLY A 1 90 ? -0.796 -6.755 -15.652 1.00 92.69 90 GLY A C 1
ATOM 673 O O . GLY A 1 90 ? -1.347 -6.828 -14.558 1.00 92.69 90 GLY A O 1
ATOM 674 N N . ARG A 1 91 ? -0.067 -7.779 -16.127 1.00 95.25 91 ARG A N 1
ATOM 675 C CA . ARG A 1 91 ? 0.137 -9.017 -15.349 1.00 95.25 91 ARG A CA 1
ATOM 676 C C . ARG A 1 91 ? 0.919 -8.747 -14.063 1.00 95.25 91 ARG A C 1
ATOM 678 O O . ARG A 1 91 ? 0.503 -9.172 -12.991 1.00 95.25 91 ARG A O 1
ATOM 685 N N . MET A 1 92 ? 2.046 -8.055 -14.185 1.00 96.12 92 MET A N 1
ATOM 686 C CA . MET A 1 92 ? 2.911 -7.725 -13.058 1.00 96.12 92 MET A CA 1
ATOM 687 C C . MET A 1 92 ? 2.237 -6.704 -12.134 1.00 96.12 92 MET A C 1
ATOM 689 O O . MET A 1 92 ? 2.185 -6.945 -10.931 1.00 96.12 92 MET A O 1
ATOM 693 N N . GLU A 1 93 ? 1.615 -5.660 -12.689 1.00 95.94 93 GLU A N 1
ATOM 694 C CA . GLU A 1 93 ? 0.843 -4.684 -11.912 1.00 95.94 93 GLU A CA 1
ATOM 695 C C . GLU A 1 93 ? -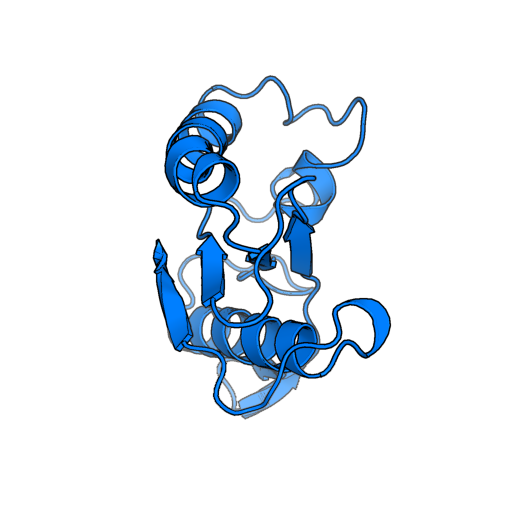0.271 -5.362 -11.112 1.00 95.94 93 GLU A C 1
ATOM 697 O O . GLU A 1 93 ? -0.397 -5.129 -9.915 1.00 95.94 93 GLU A O 1
ATOM 702 N N . GLY A 1 94 ? -1.013 -6.290 -11.725 1.00 95.69 94 GLY A N 1
ATOM 703 C CA . GLY A 1 94 ? -2.040 -7.070 -11.039 1.00 95.69 94 GLY A CA 1
ATOM 704 C C . GLY A 1 94 ? -1.489 -7.877 -9.860 1.00 95.69 94 GLY A C 1
ATOM 705 O O . GLY A 1 94 ? -2.064 -7.845 -8.771 1.00 95.69 94 GLY A O 1
ATOM 706 N N . TYR A 1 95 ? -0.356 -8.566 -10.031 1.00 97.31 95 TYR A N 1
ATOM 707 C CA . TYR A 1 95 ? 0.287 -9.282 -8.925 1.00 97.31 95 TYR A CA 1
ATOM 708 C C . TYR A 1 95 ? 0.785 -8.344 -7.829 1.00 97.31 95 TYR A C 1
ATOM 710 O O . TYR A 1 95 ? 0.656 -8.670 -6.650 1.00 97.31 95 TYR A O 1
ATOM 718 N N . MET A 1 96 ? 1.350 -7.193 -8.183 1.00 97.19 96 MET A N 1
ATOM 719 C CA . MET A 1 96 ? 1.816 -6.204 -7.211 1.00 97.19 96 MET A CA 1
ATOM 720 C C . MET A 1 96 ? 0.651 -5.611 -6.427 1.00 97.19 96 MET A C 1
ATOM 722 O O . MET A 1 96 ? 0.695 -5.583 -5.201 1.00 97.19 96 MET A O 1
ATOM 726 N N . THR A 1 97 ? -0.438 -5.255 -7.099 1.00 97.31 97 THR A N 1
ATOM 727 C CA . THR A 1 97 ? -1.661 -4.754 -6.472 1.00 97.31 97 THR A CA 1
ATOM 728 C C . THR A 1 97 ? -2.302 -5.788 -5.538 1.00 97.31 97 THR A C 1
ATOM 730 O O . THR A 1 97 ? -2.611 -5.474 -4.386 1.00 97.31 97 THR A O 1
ATOM 733 N N . LEU A 1 98 ? -2.478 -7.037 -5.986 1.00 97.06 98 LEU A N 1
ATOM 734 C CA . LEU A 1 98 ? -3.104 -8.089 -5.172 1.00 97.06 98 LEU A CA 1
ATOM 735 C C . LEU A 1 98 ? -2.229 -8.513 -3.987 1.00 97.06 98 LEU A C 1
ATOM 737 O O . LEU A 1 98 ? -2.750 -8.762 -2.896 1.00 97.06 98 LEU A O 1
ATOM 741 N N . ASP A 1 99 ? -0.910 -8.575 -4.167 1.00 97.94 99 ASP A N 1
ATOM 742 C CA . ASP A 1 99 ? -0.001 -8.893 -3.067 1.00 97.94 99 ASP A CA 1
ATOM 743 C C . ASP A 1 99 ? 0.112 -7.759 -2.055 1.00 97.94 99 ASP A C 1
ATOM 745 O O . ASP A 1 99 ? 0.227 -8.043 -0.867 1.00 97.94 99 ASP A O 1
ATOM 749 N N . SER A 1 100 ? -0.010 -6.499 -2.469 1.00 98.19 100 SER A N 1
ATOM 750 C CA . SER A 1 100 ? -0.109 -5.370 -1.538 1.00 98.19 100 SER A CA 1
ATOM 751 C C . SER A 1 100 ? -1.375 -5.434 -0.682 1.00 98.19 100 SER A C 1
ATOM 753 O O . SER A 1 100 ? -1.321 -5.183 0.527 1.00 98.19 100 SER A O 1
ATOM 755 N N . ALA A 1 101 ? -2.507 -5.862 -1.253 1.00 98.00 101 ALA A N 1
ATOM 756 C CA . ALA A 1 101 ? -3.719 -6.127 -0.478 1.00 98.00 101 ALA A CA 1
ATOM 757 C C . ALA A 1 101 ? -3.513 -7.269 0.533 1.00 98.00 101 ALA A C 1
ATOM 759 O O . ALA A 1 101 ? -3.870 -7.131 1.705 1.00 98.00 101 ALA A O 1
ATOM 760 N N . ARG A 1 102 ? -2.869 -8.370 0.118 1.00 97.69 102 ARG A N 1
ATOM 761 C CA . ARG A 1 102 ? -2.515 -9.487 1.016 1.00 97.69 102 ARG A CA 1
ATOM 762 C C . ARG A 1 102 ? -1.561 -9.049 2.126 1.00 97.69 102 ARG A C 1
ATOM 764 O O . ARG A 1 102 ? -1.785 -9.394 3.282 1.00 97.69 102 ARG A O 1
ATOM 771 N N . ALA A 1 103 ? -0.531 -8.276 1.790 1.00 98.12 103 ALA A N 1
ATOM 772 C CA . ALA A 1 103 ? 0.422 -7.728 2.749 1.00 98.12 103 ALA A CA 1
ATOM 773 C C . ALA A 1 103 ? -0.281 -6.834 3.776 1.00 98.12 103 ALA A C 1
ATOM 775 O O . ALA A 1 103 ? -0.017 -6.957 4.965 1.00 98.12 103 ALA A O 1
ATOM 776 N N . THR A 1 104 ? -1.237 -6.011 3.334 1.00 98.31 104 THR A N 1
ATOM 777 C CA . THR A 1 104 ? -2.038 -5.149 4.217 1.00 98.31 104 THR A CA 1
ATOM 778 C C . THR A 1 104 ? -2.917 -5.964 5.164 1.00 98.31 104 THR A C 1
ATOM 780 O O . THR A 1 104 ? -2.948 -5.682 6.357 1.00 98.31 104 THR A O 1
ATOM 783 N N . ILE A 1 105 ? -3.597 -7.006 4.672 1.00 98.00 105 ILE A N 1
ATOM 784 C CA . ILE A 1 105 ? -4.405 -7.900 5.523 1.00 98.00 105 ILE A CA 1
ATOM 785 C C . ILE A 1 105 ? -3.536 -8.601 6.573 1.00 98.00 105 ILE A C 1
ATOM 787 O O . ILE A 1 105 ? -3.958 -8.744 7.717 1.00 98.00 105 ILE A O 1
ATOM 791 N N . ASN A 1 106 ? -2.321 -9.001 6.196 1.00 97.75 106 ASN A N 1
ATOM 792 C CA . ASN A 1 106 ? -1.379 -9.683 7.081 1.00 97.75 106 ASN A CA 1
ATOM 793 C C . ASN A 1 106 ? -0.555 -8.727 7.963 1.00 97.75 106 ASN A C 1
ATOM 795 O O . ASN A 1 106 ? 0.247 -9.193 8.771 1.00 97.75 106 ASN A O 1
ATOM 799 N N . PHE A 1 107 ? -0.716 -7.407 7.827 1.00 97.69 107 PHE A N 1
ATOM 800 C CA . PHE A 1 107 ? 0.010 -6.437 8.637 1.00 97.69 107 PHE A CA 1
ATOM 801 C C . PHE A 1 107 ? -0.637 -6.332 10.024 1.00 97.69 107 PHE A C 1
ATOM 803 O O . PHE A 1 107 ? -1.607 -5.596 10.228 1.00 97.69 107 PHE A O 1
ATOM 810 N N . GLU A 1 108 ? -0.088 -7.089 10.981 1.00 96.69 108 GLU A N 1
ATOM 811 C CA . GLU A 1 108 ? -0.621 -7.261 12.342 1.00 96.69 108 GLU A CA 1
ATOM 812 C C . GLU A 1 108 ? -1.081 -5.964 13.033 1.00 96.69 108 GLU A C 1
ATOM 814 O O . GLU A 1 108 ? -2.157 -5.990 13.639 1.00 96.69 108 GLU A O 1
ATOM 819 N N . PRO A 1 109 ? -0.377 -4.814 12.915 1.00 96.50 109 PRO A N 1
ATOM 820 C CA . PRO A 1 109 ? -0.804 -3.571 13.560 1.00 96.50 109 PRO A CA 1
ATOM 821 C C . PRO A 1 109 ? -2.212 -3.092 13.178 1.00 96.50 109 PRO A C 1
ATOM 823 O O . PRO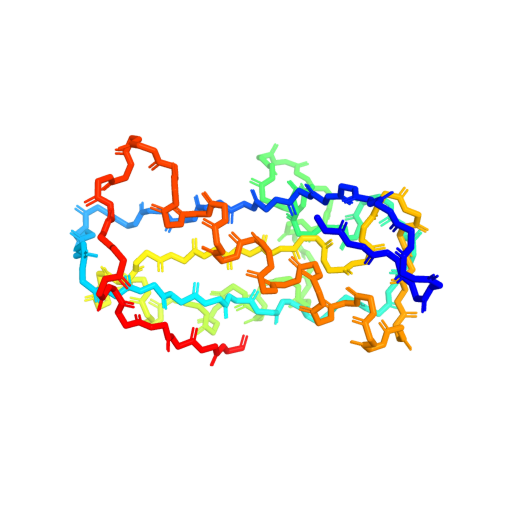 A 1 109 ? -2.853 -2.387 13.959 1.00 96.50 109 PRO A O 1
ATOM 826 N N . LEU A 1 110 ? -2.734 -3.479 12.009 1.00 96.75 110 LEU A N 1
ATOM 827 C CA . LEU A 1 110 ? -4.093 -3.113 11.593 1.00 96.75 110 LEU A CA 1
ATOM 828 C C . LEU A 1 110 ? -5.160 -4.004 12.240 1.00 96.75 110 LEU A C 1
ATOM 830 O O . LEU A 1 110 ? -6.298 -3.571 12.448 1.00 96.75 110 LEU A O 1
ATOM 834 N N . GLY A 1 111 ? -4.806 -5.242 12.593 1.00 96.06 111 GLY A N 1
ATOM 835 C CA . GLY A 1 111 ? -5.743 -6.239 13.109 1.00 96.06 111 GLY A CA 1
ATOM 836 C C . GLY A 1 111 ? -6.876 -6.559 12.130 1.00 96.06 111 GLY A C 1
ATOM 837 O O . GLY A 1 111 ? -8.019 -6.724 12.558 1.00 96.06 111 GLY A O 1
ATOM 838 N N . LEU A 1 112 ? -6.581 -6.579 10.827 1.00 96.94 112 LEU A N 1
ATOM 839 C CA . LEU A 1 112 ? -7.506 -7.052 9.799 1.00 96.94 112 LEU A CA 1
ATOM 840 C C . LEU A 1 112 ? -7.630 -8.579 9.861 1.00 96.94 112 LEU A C 1
ATOM 842 O O . LEU A 1 112 ? -6.723 -9.280 10.302 1.00 96.94 112 LEU A O 1
ATOM 846 N N . SER A 1 113 ? -8.767 -9.101 9.407 1.00 95.12 113 SER A N 1
ATOM 847 C CA . SER A 1 113 ? -8.984 -10.549 9.298 1.00 95.12 113 SER A CA 1
ATOM 848 C C . SER A 1 113 ? -8.918 -11.018 7.846 1.00 95.12 113 SER A C 1
ATOM 850 O O . SER A 1 113 ? -9.117 -10.234 6.917 1.00 95.12 113 SER A O 1
ATOM 852 N N . LYS A 1 114 ? -8.758 -12.326 7.638 1.00 93.81 114 LYS A N 1
ATOM 853 C CA . LYS A 1 114 ? -8.879 -12.955 6.311 1.00 93.81 114 LYS A CA 1
ATOM 854 C C . LYS A 1 114 ? -10.261 -12.780 5.659 1.00 93.81 114 LYS A C 1
ATOM 856 O O . LYS A 1 114 ? -10.380 -12.934 4.450 1.00 93.81 114 LYS A O 1
ATOM 861 N N . ASP A 1 115 ? -11.289 -12.463 6.450 1.00 95.12 115 ASP A N 1
ATOM 862 C CA . ASP A 1 115 ? -12.668 -12.287 5.982 1.00 95.12 115 ASP A CA 1
ATOM 863 C C . ASP A 1 115 ? -12.988 -10.830 5.597 1.00 95.12 115 ASP A C 1
ATOM 865 O O . ASP A 1 115 ? -14.092 -10.547 5.110 1.00 95.12 115 ASP A O 1
ATOM 869 N N . THR A 1 116 ? -12.021 -9.918 5.790 1.00 97.06 116 THR A N 1
ATOM 870 C CA . THR A 1 116 ? -12.076 -8.511 5.365 1.00 97.06 116 THR A CA 1
ATOM 871 C C . THR A 1 116 ? -12.532 -8.421 3.916 1.00 97.06 116 THR A C 1
ATOM 873 O O . THR A 1 116 ? -11.954 -9.043 3.024 1.00 97.06 116 THR A O 1
ATOM 876 N N . LYS A 1 117 ? -13.586 -7.642 3.659 1.00 97.25 117 LYS A N 1
ATOM 877 C CA . LYS A 1 117 ? -14.070 -7.451 2.289 1.00 97.25 117 LYS A CA 1
ATOM 878 C C . LYS A 1 117 ? -13.184 -6.443 1.577 1.00 97.25 117 LYS A C 1
ATOM 880 O O . LYS A 1 117 ? -12.962 -5.351 2.095 1.00 97.25 117 LYS A O 1
ATOM 885 N N . ILE A 1 118 ? -12.722 -6.824 0.394 1.00 97.62 118 ILE A N 1
ATOM 886 C CA . ILE A 1 118 ? -11.846 -6.003 -0.434 1.00 97.62 118 ILE A CA 1
ATOM 887 C C . ILE A 1 118 ? -12.683 -5.347 -1.531 1.00 97.62 118 ILE A C 1
ATOM 889 O O . ILE A 1 118 ? -13.437 -6.030 -2.226 1.00 97.62 118 ILE A O 1
ATOM 893 N N . GLY A 1 119 ? -12.560 -4.031 -1.664 1.00 96.75 119 GLY A N 1
ATOM 894 C CA . GLY A 1 119 ? -12.972 -3.276 -2.844 1.00 96.75 119 GLY A CA 1
ATOM 895 C C . GLY A 1 119 ? -11.746 -2.706 -3.548 1.00 96.75 119 GLY A C 1
ATOM 896 O O . GLY A 1 119 ? -10.684 -2.576 -2.940 1.00 96.75 119 GLY A O 1
ATOM 897 N N . MET A 1 120 ? -11.881 -2.373 -4.825 1.00 94.81 120 MET A N 1
ATOM 898 C CA . MET A 1 120 ? -10.827 -1.716 -5.596 1.00 94.81 120 MET A CA 1
ATOM 899 C C . MET A 1 120 ? -11.417 -0.480 -6.255 1.00 94.81 120 MET A C 1
ATOM 901 O O . MET A 1 120 ? -12.596 -0.492 -6.626 1.00 94.81 120 MET A O 1
ATOM 905 N N . TYR A 1 121 ? -10.604 0.560 -6.333 1.00 89.38 121 TYR A N 1
ATOM 906 C CA . TYR A 1 121 ? -10.894 1.793 -7.036 1.00 89.38 121 TYR A CA 1
ATOM 907 C C . TYR A 1 121 ? -9.707 2.100 -7.941 1.00 89.38 121 TYR A C 1
ATOM 909 O O . TYR A 1 121 ? -8.575 2.099 -7.402 1.00 89.38 121 TYR A O 1
#

Sequence (121 aa):
SQNTADEPQYTVTTILVPFNAKKDKLMVGSEAVDACGVQCTPSYGYLGGAITQDSGGFQLDEAEFLPFLRKGYIMTVPDKGGPLLRSLLGRMEGYMTLDSARATINFEPLGLSKDTKIGMY

InterPro domains:
  IPR005152 Lipase, secreted [PF03583] (59-121)
  IPR005152 Lipase, secreted [PTHR34853] (1-120)
  IPR029058 Alpha/Beta hydrolase fold [G3DSA:3.40.50.1820] (1-121)

Organism: NCBI:txid77020

Foldseek 3Di:
DAAPVRHDAAWDKDKDFAPLADQQAEEEQEQPQPDQDPLSFPVQLPDVPRPCVPPPSNVVSVVVCVVCSVVRHMYIYIRLCGPRSDPPRVVSSVVRSVVSVVVVCVPPVSVHHPNRDYHYD

Radius of gyration: 13.95 Å; chains: 1; bounding box: 28×35×32 Å